Protein AF-A0A0Q6AL92-F1 (afdb_monomer_lite)

Sequence (121 aa):
MLIYALAAFSLLACGTESTTVNNLESLKTPQMENFSKAMRSLGNPENRPTEEEKRQSGHELSDRRKQILLPAAKDLIKSEGFTDTQIQDKTKGDVSAILVWAIEIHQRKNAETLKIAKQSN

Foldseek 3Di:
DDDDDPDDPPPPPDDDPPDLVVQLVVLDDPLLVLLVVLVVCCPPPVNDQDPVCCVPVPPHGDPVSLVSNQVSLVVQVVVVVDDPVNLCVVCVPDSVSSNVVSVVSSVVSSVVSVVVSVVVD

Secondary structure (DSSP, 8-state):
----------------TTSSSHHHHTTS-HHHHHHHHHHHHTTSGGGSPPHHHHHHSTTSPPHHHHHHHHHHHHHHHHHTT--HHHHHHHHTT-HHHHHHHHHHHHHHHHHHHHHHHHH--

pLDDT: mean 84.24, std 17.92, range [39.69, 98.62]

Radius of gyration: 23.37 Å; chains: 1; bounding box: 64×41×71 Å

Structure (mmCIF, N/CA/C/O backbone):
data_AF-A0A0Q6AL92-F1
#
_entry.id   AF-A0A0Q6AL92-F1
#
loop_
_atom_site.group_PDB
_atom_site.id
_atom_site.type_symbol
_atom_site.label_atom_id
_atom_site.label_alt_id
_atom_site.label_comp_id
_atom_site.label_asym_id
_atom_site.label_entity_id
_atom_site.label_seq_id
_atom_site.pdbx_PDB_ins_code
_atom_site.Cartn_x
_atom_site.Cartn_y
_atom_site.Cartn_z
_atom_site.occupancy
_atom_site.B_iso_or_equiv
_atom_site.auth_seq_id
_atom_site.auth_comp_id
_atom_site.auth_asym_id
_atom_site.auth_atom_id
_atom_site.pdbx_PDB_model_num
ATOM 1 N N . MET A 1 1 ? -49.275 18.278 -54.766 1.00 39.69 1 MET A N 1
ATOM 2 C CA . MET A 1 1 ? -47.970 18.905 -55.063 1.00 39.69 1 MET A CA 1
ATOM 3 C C . MET A 1 1 ? -47.308 19.285 -53.748 1.00 39.69 1 MET A C 1
ATOM 5 O O . MET A 1 1 ? -48.016 19.584 -52.799 1.00 39.69 1 MET A O 1
ATOM 9 N N . LEU A 1 2 ? -45.986 19.131 -53.707 1.00 42.47 2 LEU A N 1
ATOM 10 C CA . LEU A 1 2 ? -45.095 19.018 -52.547 1.00 42.47 2 LEU A CA 1
ATOM 11 C C . LEU A 1 2 ? -45.233 20.116 -51.473 1.00 42.47 2 LEU A C 1
ATOM 13 O O . LEU A 1 2 ? -45.209 21.303 -51.779 1.00 42.47 2 LEU A O 1
ATOM 17 N N . ILE A 1 3 ? -45.272 19.682 -50.211 1.00 48.06 3 ILE A N 1
ATOM 18 C CA . ILE A 1 3 ? -45.114 20.496 -49.000 1.00 48.06 3 ILE A CA 1
ATOM 19 C C . ILE A 1 3 ? -43.606 20.670 -48.765 1.00 48.06 3 ILE A C 1
ATOM 21 O O . ILE A 1 3 ? -42.901 19.673 -48.618 1.00 48.06 3 ILE A O 1
ATOM 25 N N . TYR A 1 4 ? -43.102 21.906 -48.728 1.00 51.78 4 TYR A N 1
ATOM 26 C CA . TYR A 1 4 ? -41.723 22.186 -48.317 1.00 51.78 4 TYR A CA 1
ATOM 27 C C . TYR A 1 4 ? -41.633 23.547 -47.622 1.00 51.78 4 TYR A C 1
ATOM 29 O O . TYR A 1 4 ? -41.660 24.590 -48.265 1.00 51.78 4 TYR A O 1
ATOM 37 N N . ALA A 1 5 ? -41.524 23.524 -46.297 1.00 55.97 5 ALA A N 1
ATOM 38 C CA . ALA A 1 5 ? -40.956 24.611 -45.505 1.00 55.97 5 ALA A CA 1
ATOM 39 C C . ALA A 1 5 ? -40.479 24.016 -44.176 1.00 55.97 5 ALA A C 1
ATOM 41 O O . ALA A 1 5 ? -41.127 24.115 -43.138 1.00 55.97 5 ALA A O 1
ATOM 42 N N . LEU A 1 6 ? -39.350 23.314 -44.251 1.00 60.50 6 LEU A N 1
ATOM 43 C CA . LEU A 1 6 ? -38.590 22.855 -43.099 1.00 60.50 6 LEU A CA 1
ATOM 44 C C . LEU A 1 6 ? -37.832 24.069 -42.538 1.00 60.50 6 LEU A C 1
ATOM 46 O O . LEU A 1 6 ? -36.763 24.417 -43.035 1.00 60.50 6 LEU A O 1
ATOM 50 N N . ALA A 1 7 ? -38.413 24.752 -41.551 1.00 57.62 7 ALA A N 1
ATOM 51 C CA . ALA A 1 7 ? -37.718 25.787 -40.793 1.00 57.62 7 ALA A CA 1
ATOM 52 C C . ALA A 1 7 ? -37.031 25.139 -39.586 1.00 57.62 7 ALA A C 1
ATOM 54 O O . ALA A 1 7 ? -37.665 24.505 -38.743 1.00 57.62 7 ALA A O 1
ATOM 55 N N . ALA A 1 8 ? -35.709 25.265 -39.573 1.00 55.50 8 ALA A N 1
ATOM 56 C CA . ALA A 1 8 ? -34.787 24.641 -38.647 1.00 55.50 8 ALA A CA 1
ATOM 57 C C . ALA A 1 8 ? -35.045 25.058 -37.190 1.00 55.50 8 ALA A C 1
ATOM 59 O O . ALA A 1 8 ? -34.857 26.215 -36.816 1.00 55.50 8 ALA A O 1
ATOM 60 N N . PHE A 1 9 ? -35.394 24.084 -36.348 1.00 54.47 9 PHE A N 1
ATOM 61 C CA . PHE A 1 9 ? -35.139 24.174 -34.915 1.00 54.47 9 PHE A CA 1
ATOM 62 C C . PHE A 1 9 ? -33.648 23.907 -34.703 1.00 54.47 9 PHE A C 1
ATOM 64 O O . PHE A 1 9 ? -33.199 22.762 -34.647 1.00 54.47 9 PHE A O 1
ATOM 71 N N . SER A 1 10 ? -32.866 24.981 -34.639 1.00 55.59 10 SER A N 1
ATOM 72 C CA . SER A 1 10 ? -31.468 24.929 -34.225 1.00 55.59 10 SER A CA 1
ATOM 73 C C . SER A 1 10 ? -31.400 24.551 -32.746 1.00 55.59 10 SER A C 1
ATOM 75 O O . SER A 1 10 ? -31.392 25.408 -31.865 1.00 55.59 10 SER A O 1
ATOM 77 N N . LEU A 1 11 ? -31.353 23.250 -32.468 1.00 56.81 11 LEU A N 1
ATOM 78 C CA . LEU A 1 11 ? -30.883 22.717 -31.196 1.00 56.81 11 LEU A CA 1
ATOM 79 C C . LEU A 1 11 ? -29.364 22.915 -31.130 1.00 56.81 11 LEU A C 1
ATOM 81 O O . LEU A 1 11 ? -28.590 22.028 -31.473 1.00 56.81 11 LEU A O 1
ATOM 85 N N . LEU A 1 12 ? -28.934 24.094 -30.688 1.00 55.69 12 LEU A N 1
ATOM 86 C CA . LEU A 1 12 ? -27.580 24.302 -30.176 1.00 55.69 12 LEU A CA 1
ATOM 87 C C . LEU A 1 12 ? -27.650 24.459 -28.657 1.00 55.69 12 LEU A C 1
ATOM 89 O O . LEU A 1 12 ? -27.362 25.510 -28.099 1.00 55.69 12 LEU A O 1
ATOM 93 N N . ALA A 1 13 ? -28.045 23.377 -27.993 1.00 52.53 13 ALA A N 1
ATOM 94 C CA . ALA A 1 13 ? -27.661 23.119 -26.614 1.00 52.53 13 ALA A CA 1
ATOM 95 C C . ALA A 1 13 ? -26.746 21.891 -26.626 1.00 52.53 13 ALA A C 1
ATOM 97 O O . ALA A 1 13 ? -27.144 20.785 -26.280 1.00 52.53 13 ALA A O 1
ATOM 98 N N . CYS A 1 14 ? -25.523 22.084 -27.108 1.00 57.44 14 CYS A N 1
ATOM 99 C CA . CYS A 1 14 ? -24.437 21.140 -26.907 1.00 57.44 14 CYS A CA 1
ATOM 100 C C . CYS A 1 14 ? -23.276 21.936 -26.319 1.00 57.44 14 CYS A C 1
ATOM 102 O O . CYS A 1 14 ? -22.824 22.898 -26.940 1.00 57.44 14 CYS A O 1
ATOM 104 N N . GLY A 1 15 ? -22.835 21.562 -25.117 1.00 54.34 15 GLY A N 1
ATOM 105 C CA . GLY A 1 15 ? -21.581 22.076 -24.573 1.00 54.34 15 GLY A CA 1
ATOM 106 C C . GLY A 1 15 ? -21.548 22.418 -23.089 1.00 54.34 15 GLY A C 1
ATOM 107 O O . GLY A 1 15 ? -20.962 23.433 -22.741 1.00 54.34 15 GLY A O 1
ATOM 108 N N . THR A 1 16 ? -22.085 21.576 -22.204 1.00 56.75 16 THR A N 1
ATOM 109 C CA . THR A 1 16 ? -21.543 21.500 -20.833 1.00 56.75 16 THR A CA 1
ATOM 110 C C . THR A 1 16 ? -21.375 20.047 -20.391 1.00 56.75 16 THR A C 1
ATOM 112 O O . THR A 1 16 ? -21.985 19.602 -19.424 1.00 56.75 16 THR A O 1
ATOM 115 N N . GLU A 1 17 ? -20.516 19.294 -21.079 1.00 54.06 17 GLU A N 1
ATOM 116 C CA . GLU A 1 17 ? -19.912 18.071 -20.529 1.00 54.06 17 GLU A CA 1
ATOM 117 C C . GLU A 1 17 ? -18.636 18.443 -19.752 1.00 54.06 17 GLU A C 1
ATOM 119 O O . GLU A 1 17 ? -17.521 18.195 -20.196 1.00 54.06 17 GLU A O 1
ATOM 124 N N . SER A 1 18 ? -18.751 19.137 -18.615 1.00 51.84 18 SER A N 1
ATOM 125 C CA . SER A 1 18 ? -17.579 19.398 -17.746 1.00 51.84 18 SER A CA 1
ATOM 126 C C . SER A 1 18 ? -17.890 19.512 -16.252 1.00 51.84 18 SER A C 1
ATOM 128 O O . SER A 1 18 ? -16.975 19.663 -15.446 1.00 51.84 18 SER A O 1
ATOM 130 N N . THR A 1 19 ? -19.149 19.383 -15.832 1.00 48.09 19 THR A N 1
ATOM 131 C CA . THR A 1 19 ? -19.517 19.602 -14.421 1.00 48.09 19 THR A CA 1
ATOM 132 C C . THR A 1 19 ? -19.590 18.315 -13.594 1.00 48.09 19 THR A C 1
ATOM 134 O O . THR A 1 19 ? -19.479 18.371 -12.374 1.00 48.09 19 THR A O 1
ATOM 137 N N . THR A 1 20 ? -19.706 17.137 -14.216 1.00 49.28 20 THR A N 1
ATOM 138 C CA . THR A 1 20 ? -19.892 15.870 -13.477 1.00 49.28 20 THR A CA 1
ATOM 139 C C . THR A 1 20 ? -18.575 15.229 -13.021 1.00 49.28 20 THR A C 1
ATOM 141 O O . THR A 1 20 ? -18.551 14.525 -12.015 1.00 49.28 20 THR A O 1
ATOM 144 N N . VAL A 1 21 ? -17.459 15.482 -13.718 1.00 49.97 21 VAL A N 1
ATOM 145 C CA . VAL A 1 21 ? -16.161 14.840 -13.415 1.00 49.97 21 VAL A CA 1
ATOM 146 C C . VAL A 1 21 ? -15.532 15.413 -12.137 1.00 49.97 21 VAL A C 1
ATOM 148 O O . VAL A 1 21 ? -15.030 14.661 -11.304 1.00 49.97 21 VAL A O 1
ATOM 151 N N . ASN A 1 22 ? -15.662 16.729 -11.927 1.00 49.88 22 ASN A N 1
ATOM 152 C CA . ASN A 1 22 ? -15.117 17.431 -10.757 1.00 49.88 22 ASN A CA 1
ATOM 153 C C . ASN A 1 22 ? -15.735 16.967 -9.426 1.00 49.88 22 ASN A C 1
ATOM 155 O O . ASN A 1 22 ? -15.072 17.000 -8.392 1.00 49.88 22 ASN A O 1
ATOM 159 N N . ASN A 1 23 ? -16.981 16.486 -9.446 1.00 55.03 23 ASN A N 1
ATOM 160 C CA . ASN A 1 23 ? -17.667 16.019 -8.240 1.00 55.03 23 ASN A CA 1
ATOM 161 C C . ASN A 1 23 ? -17.248 14.603 -7.810 1.00 55.03 23 ASN A C 1
ATOM 163 O O . ASN A 1 23 ? -17.463 14.219 -6.667 1.00 55.03 23 ASN A O 1
ATOM 167 N N . LEU A 1 24 ? -16.671 13.807 -8.716 1.00 55.88 24 LEU A N 1
ATOM 168 C CA . LEU A 1 24 ? -16.258 12.435 -8.411 1.00 55.88 24 LEU A CA 1
ATOM 169 C C . LEU A 1 24 ? -14.844 12.383 -7.819 1.00 55.88 24 LEU A C 1
ATOM 171 O O . LEU A 1 24 ? -14.551 11.534 -6.976 1.00 55.88 24 LEU A O 1
ATOM 175 N N . GLU A 1 25 ? -13.965 13.289 -8.254 1.00 59.34 25 GLU A N 1
ATOM 176 C CA . GLU A 1 25 ? -12.614 13.420 -7.703 1.00 59.34 25 GLU A CA 1
ATOM 177 C C . GLU A 1 25 ? -12.615 14.050 -6.307 1.00 59.34 25 GLU A C 1
ATOM 179 O O . GLU A 1 25 ? -11.843 13.610 -5.457 1.00 59.34 25 GLU A O 1
ATOM 184 N N . SER A 1 26 ? -13.532 14.983 -6.023 1.00 58.97 26 SER A N 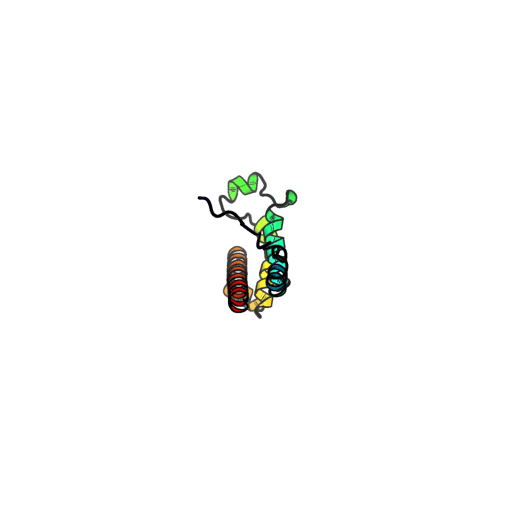1
ATOM 185 C CA . SER A 1 26 ? -13.661 15.617 -4.701 1.00 58.97 26 SER A CA 1
ATOM 186 C C . SER A 1 26 ? -14.069 14.652 -3.577 1.00 58.97 26 SER A C 1
ATOM 188 O O . SER A 1 26 ? -13.849 14.945 -2.404 1.00 58.97 26 SER A O 1
ATOM 190 N N . LEU A 1 27 ? -14.628 13.485 -3.920 1.00 66.00 27 LEU A N 1
ATOM 191 C CA . LEU A 1 27 ? -15.030 12.445 -2.967 1.00 66.00 27 LEU A CA 1
ATOM 192 C C . LEU A 1 27 ? -13.898 11.463 -2.618 1.00 66.00 27 LEU A C 1
ATOM 194 O O . LEU A 1 27 ? -14.061 10.644 -1.710 1.00 66.00 27 LEU A O 1
ATOM 198 N N . LYS A 1 28 ? -12.760 11.499 -3.324 1.00 78.75 28 LYS A N 1
ATOM 199 C CA . LYS A 1 28 ? -11.617 10.627 -3.018 1.00 78.75 28 LYS A CA 1
ATOM 200 C C . LYS A 1 28 ? -10.777 11.227 -1.901 1.00 78.75 28 LYS A C 1
ATOM 202 O O . LYS A 1 28 ? -10.442 12.406 -1.918 1.00 78.75 28 LYS A O 1
ATOM 207 N N . THR A 1 29 ? -10.375 10.392 -0.944 1.00 88.62 29 THR A N 1
ATOM 208 C CA . THR A 1 29 ? -9.447 10.839 0.099 1.00 88.62 29 THR A CA 1
ATOM 209 C C . THR A 1 29 ? -8.026 10.969 -0.465 1.00 88.62 29 THR A C 1
ATOM 211 O O . THR A 1 29 ? -7.653 10.199 -1.361 1.00 88.62 29 THR A O 1
ATOM 214 N N . PRO A 1 30 ? -7.184 11.862 0.086 1.00 92.62 30 PRO A N 1
ATOM 215 C CA . PRO A 1 30 ? -5.782 11.977 -0.319 1.00 92.62 30 PRO A CA 1
ATOM 216 C C . PRO A 1 30 ? -5.023 10.640 -0.271 1.00 92.62 30 PRO A C 1
ATOM 218 O O . PRO A 1 30 ? -4.193 10.353 -1.129 1.00 92.62 30 PRO A O 1
ATOM 221 N N . GLN A 1 31 ? -5.344 9.765 0.686 1.00 95.69 31 GLN A N 1
ATOM 222 C CA . GLN A 1 31 ? -4.723 8.444 0.818 1.00 95.69 31 GLN A CA 1
ATOM 223 C C . GLN A 1 31 ? -5.123 7.489 -0.317 1.00 95.69 31 GLN A C 1
ATOM 225 O O . GLN A 1 31 ? -4.287 6.716 -0.783 1.00 95.69 31 GLN A O 1
ATOM 230 N N . MET A 1 32 ? -6.362 7.565 -0.824 1.00 94.38 32 MET A N 1
ATOM 231 C CA . MET A 1 32 ? -6.762 6.804 -2.016 1.00 94.38 32 MET A CA 1
ATOM 232 C C . MET A 1 32 ? -6.010 7.272 -3.261 1.00 94.38 32 MET A C 1
ATOM 234 O O . MET A 1 32 ? -5.617 6.454 -4.099 1.00 94.38 32 MET A O 1
ATOM 238 N N . GLU A 1 33 ? -5.814 8.583 -3.399 1.00 94.38 33 GLU A N 1
ATOM 239 C CA . GLU A 1 33 ? -5.058 9.150 -4.512 1.00 94.38 33 GLU A CA 1
ATOM 240 C C . GLU A 1 33 ? -3.583 8.742 -4.437 1.00 94.38 33 GLU A C 1
ATOM 242 O O . GLU A 1 33 ? -3.029 8.265 -5.428 1.00 94.38 33 GLU A O 1
ATOM 247 N N . ASN A 1 34 ? -2.971 8.832 -3.255 1.00 97.00 34 ASN A N 1
ATOM 248 C CA . ASN A 1 34 ? -1.586 8.424 -3.023 1.00 97.00 34 ASN A CA 1
ATOM 249 C C . ASN A 1 34 ? -1.374 6.935 -3.311 1.00 97.00 34 ASN A C 1
ATOM 251 O O . ASN A 1 34 ? -0.429 6.578 -4.015 1.00 97.00 34 ASN A O 1
ATOM 255 N N . PHE A 1 35 ? -2.287 6.070 -2.861 1.00 97.81 35 PHE A N 1
ATOM 256 C CA . PHE A 1 35 ? -2.233 4.646 -3.192 1.00 97.81 35 PHE A CA 1
ATOM 257 C C . PHE A 1 35 ? -2.372 4.402 -4.704 1.00 97.81 35 PHE A C 1
ATOM 259 O O . PHE A 1 35 ? -1.612 3.630 -5.286 1.00 97.81 35 PHE A O 1
ATOM 266 N N . SER A 1 36 ? -3.262 5.135 -5.383 1.00 96.19 36 SER A N 1
ATOM 267 C CA . SER A 1 36 ? -3.408 5.058 -6.847 1.00 96.19 36 SER A CA 1
ATOM 268 C C . SER A 1 36 ? -2.142 5.513 -7.583 1.00 96.19 36 SER A C 1
ATOM 270 O O . SER A 1 36 ? -1.756 4.911 -8.585 1.00 96.19 36 SER A O 1
ATOM 272 N N . LYS A 1 37 ? -1.484 6.572 -7.097 1.00 96.94 37 LYS A N 1
ATOM 273 C CA . LYS A 1 37 ? -0.208 7.065 -7.634 1.00 96.94 37 LYS A CA 1
ATOM 274 C C . LYS A 1 37 ? 0.907 6.035 -7.447 1.00 96.94 37 LYS A C 1
ATOM 276 O O . LYS A 1 37 ? 1.629 5.778 -8.405 1.00 96.94 37 LYS A O 1
ATOM 281 N N . ALA A 1 38 ? 0.997 5.397 -6.280 1.00 97.69 38 ALA A N 1
ATOM 282 C CA . ALA A 1 38 ? 1.961 4.325 -6.025 1.00 97.69 38 ALA A CA 1
ATOM 283 C C . ALA A 1 38 ? 1.729 3.107 -6.940 1.00 97.69 38 ALA A C 1
ATOM 285 O O . ALA A 1 38 ? 2.668 2.575 -7.523 1.00 97.69 38 ALA A O 1
ATOM 286 N N . MET A 1 39 ? 0.473 2.706 -7.157 1.00 97.06 39 MET A N 1
ATOM 287 C CA . MET A 1 39 ? 0.145 1.631 -8.104 1.00 97.06 39 MET A CA 1
ATOM 288 C C . MET A 1 39 ? 0.572 1.974 -9.537 1.00 97.06 39 MET A C 1
ATOM 290 O O . MET A 1 39 ? 1.117 1.128 -10.244 1.00 97.06 39 MET A O 1
ATOM 294 N N . ARG A 1 40 ? 0.363 3.223 -9.971 1.00 97.06 40 ARG A N 1
ATOM 295 C CA . ARG A 1 40 ? 0.780 3.694 -11.303 1.00 97.06 40 ARG A CA 1
ATOM 296 C C . ARG A 1 40 ? 2.298 3.794 -11.439 1.00 97.06 40 ARG A C 1
ATOM 298 O O . ARG A 1 40 ? 2.818 3.477 -12.507 1.00 97.06 40 ARG A O 1
ATOM 305 N N . SER A 1 41 ? 3.010 4.182 -10.378 1.00 97.38 41 SER A N 1
ATOM 306 C CA . SER A 1 41 ? 4.468 4.336 -10.418 1.00 97.38 41 SER A CA 1
ATOM 307 C C . SER A 1 41 ? 5.193 3.019 -10.689 1.00 97.38 41 SER A C 1
ATOM 309 O O . SER A 1 41 ? 6.301 3.048 -11.216 1.00 97.38 41 SER A O 1
ATOM 311 N N . LEU A 1 42 ? 4.562 1.864 -10.441 1.00 95.75 42 LEU A N 1
ATOM 312 C CA . LEU A 1 42 ? 5.083 0.551 -10.834 1.00 95.75 42 LEU A CA 1
ATOM 313 C C . LEU A 1 4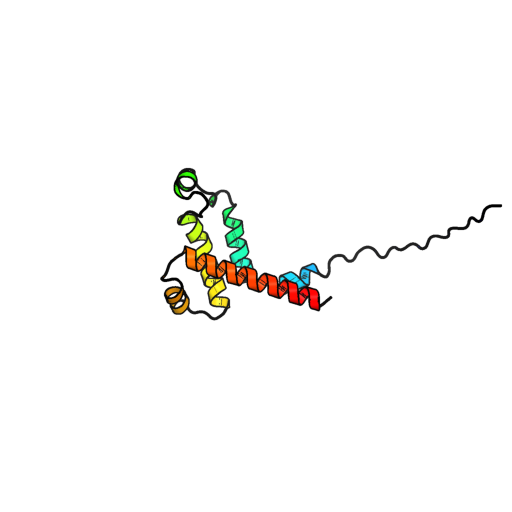2 ? 5.296 0.382 -12.348 1.00 95.75 42 LEU A C 1
ATOM 315 O O . LEU A 1 42 ? 5.990 -0.555 -12.754 1.00 95.75 42 LEU A O 1
ATOM 319 N N . GLY A 1 43 ? 4.678 1.233 -13.174 1.00 93.94 43 GLY A N 1
ATOM 320 C CA . GLY A 1 43 ? 4.886 1.284 -14.622 1.00 93.94 43 GLY A CA 1
ATOM 321 C C . GLY A 1 43 ? 6.075 2.151 -15.056 1.00 93.94 43 GLY A C 1
ATOM 322 O O . GLY A 1 43 ? 6.534 2.026 -16.202 1.00 93.94 43 GLY A O 1
ATOM 323 N N . ASN A 1 44 ? 6.590 3.000 -14.162 1.00 96.56 44 ASN A N 1
ATOM 324 C CA . ASN A 1 44 ? 7.723 3.871 -14.451 1.00 96.56 44 ASN A CA 1
ATOM 325 C C . ASN A 1 44 ? 8.991 3.046 -14.731 1.00 96.56 44 ASN A C 1
ATOM 327 O O . ASN A 1 44 ? 9.161 1.988 -14.116 1.00 96.56 44 ASN A O 1
ATOM 331 N N . PRO A 1 45 ? 9.895 3.504 -15.620 1.00 95.12 45 PRO A N 1
ATOM 332 C CA . PRO A 1 45 ? 11.097 2.761 -16.004 1.00 95.12 45 PRO A CA 1
ATOM 333 C C . PRO A 1 45 ? 11.919 2.205 -14.829 1.00 95.12 45 PRO A C 1
ATOM 335 O O . PRO A 1 45 ? 12.345 1.056 -14.885 1.00 95.12 45 PRO A O 1
ATOM 338 N N . GLU A 1 46 ? 12.076 2.972 -13.752 1.00 93.94 46 GLU A N 1
ATOM 339 C CA . GLU A 1 46 ? 12.839 2.620 -12.548 1.00 93.94 46 GLU A CA 1
ATOM 340 C C . GLU A 1 46 ? 12.169 1.552 -11.656 1.00 93.94 46 GLU A C 1
ATOM 342 O O . GLU A 1 46 ? 12.833 0.829 -10.905 1.00 93.94 46 GLU A O 1
ATOM 347 N N . ASN A 1 47 ? 10.848 1.398 -11.771 1.00 94.88 47 ASN A N 1
ATOM 348 C CA . ASN A 1 47 ? 10.042 0.475 -10.960 1.00 94.88 47 ASN A CA 1
ATOM 349 C C . ASN A 1 47 ? 9.549 -0.743 -11.751 1.00 94.88 47 ASN A C 1
ATOM 351 O O . ASN A 1 47 ? 8.869 -1.620 -11.200 1.00 94.88 47 ASN A O 1
ATOM 355 N N . ARG A 1 48 ? 9.890 -0.814 -13.043 1.00 92.88 48 ARG A N 1
ATOM 356 C CA . ARG A 1 48 ? 9.622 -1.991 -13.869 1.00 92.88 48 ARG A CA 1
ATOM 357 C C . ARG A 1 48 ? 10.343 -3.214 -13.296 1.00 92.88 48 ARG A C 1
ATOM 359 O O . ARG A 1 48 ? 11.401 -3.060 -12.680 1.00 92.88 48 ARG A O 1
ATOM 366 N N . PRO A 1 49 ? 9.788 -4.421 -13.499 1.00 92.88 49 PRO A N 1
ATOM 367 C CA . PRO A 1 49 ? 10.478 -5.641 -13.115 1.00 92.88 49 PRO A CA 1
ATOM 368 C C . PRO A 1 49 ? 11.831 -5.742 -13.829 1.00 92.88 49 PRO A C 1
ATOM 370 O O . PRO A 1 49 ? 11.899 -5.554 -15.049 1.00 92.88 49 PRO A O 1
ATOM 373 N N . THR A 1 50 ? 12.883 -6.066 -13.083 1.00 92.75 50 THR A N 1
ATOM 374 C CA . THR A 1 50 ? 14.177 -6.462 -13.651 1.00 92.75 50 THR A CA 1
ATOM 375 C C . THR A 1 50 ? 14.069 -7.829 -14.329 1.00 92.75 50 THR A C 1
ATOM 377 O O . THR A 1 50 ? 13.119 -8.575 -14.096 1.00 92.75 50 THR A O 1
ATOM 380 N N . GLU A 1 51 ? 15.045 -8.194 -15.163 1.00 91.31 51 GLU A N 1
ATOM 381 C CA . GLU A 1 51 ? 15.051 -9.513 -15.816 1.00 91.31 51 GLU A CA 1
ATOM 382 C C . GLU A 1 51 ? 15.061 -10.671 -14.811 1.00 91.31 51 GLU A C 1
ATOM 384 O O . GLU A 1 51 ? 14.424 -11.693 -15.049 1.00 91.31 51 GLU A O 1
ATOM 389 N N . GLU A 1 52 ? 15.718 -10.496 -13.665 1.00 90.38 52 GLU A N 1
ATOM 390 C CA . GLU A 1 52 ? 15.708 -11.500 -12.602 1.00 90.38 52 GLU A CA 1
ATOM 391 C C . GLU A 1 52 ? 14.336 -11.590 -11.926 1.00 90.38 52 GLU A C 1
ATOM 393 O O . GLU A 1 52 ? 13.783 -12.678 -11.775 1.00 90.38 52 GLU A O 1
ATOM 398 N N . GLU A 1 53 ? 13.720 -10.444 -11.620 1.00 91.31 53 GLU A N 1
ATOM 399 C CA . GLU A 1 53 ? 12.367 -10.398 -11.059 1.00 91.31 53 GLU A CA 1
ATOM 400 C C . GLU A 1 53 ? 11.344 -11.045 -12.008 1.00 91.31 53 GLU A C 1
ATOM 402 O O . GLU A 1 53 ? 10.452 -11.752 -11.544 1.00 91.31 53 GLU A O 1
ATOM 407 N N . LYS A 1 54 ? 11.483 -10.869 -13.329 1.00 88.75 54 LYS A N 1
ATOM 408 C CA . LYS A 1 54 ? 10.605 -11.518 -14.323 1.00 88.75 54 LYS A CA 1
ATOM 409 C C . LYS A 1 54 ? 10.726 -13.040 -14.311 1.00 88.75 54 LYS A C 1
ATOM 411 O O . LYS A 1 54 ? 9.725 -13.723 -14.501 1.00 88.75 54 LYS A O 1
ATOM 416 N N . ARG A 1 55 ? 11.936 -13.570 -14.109 1.00 88.00 55 ARG A N 1
ATOM 417 C CA . ARG A 1 55 ? 12.188 -15.019 -14.074 1.00 88.00 55 ARG A CA 1
ATOM 418 C C . ARG A 1 55 ? 11.676 -15.661 -12.789 1.00 88.00 55 ARG A C 1
ATOM 420 O O . ARG A 1 55 ? 11.167 -16.774 -12.841 1.00 88.00 55 ARG A O 1
ATOM 427 N N . GLN A 1 56 ? 11.811 -14.964 -11.663 1.00 85.38 56 GLN A N 1
ATOM 428 C CA . GLN A 1 56 ? 11.508 -15.509 -10.338 1.00 85.38 56 GLN A CA 1
ATOM 429 C C . GLN A 1 56 ? 10.052 -15.297 -9.900 1.00 85.38 56 GLN A C 1
ATOM 431 O O . GLN A 1 56 ? 9.466 -16.179 -9.283 1.00 85.38 56 GLN A O 1
ATOM 436 N N . SER A 1 57 ? 9.463 -14.135 -10.203 1.00 75.19 57 SER A N 1
ATOM 437 C CA . SER A 1 57 ? 8.192 -13.702 -9.584 1.00 75.19 57 SER A CA 1
ATOM 438 C C . SER A 1 57 ? 6.946 -14.166 -10.348 1.00 75.19 57 SER A C 1
ATOM 440 O O . SER A 1 57 ? 5.826 -14.025 -9.859 1.00 75.19 57 SER A O 1
ATOM 442 N N . GLY A 1 58 ? 7.106 -14.709 -11.561 1.00 78.81 58 GLY A N 1
ATOM 443 C CA . GLY A 1 58 ? 5.987 -15.122 -12.408 1.00 78.81 58 GLY A CA 1
ATOM 444 C C . GLY A 1 58 ? 4.969 -13.993 -12.624 1.00 78.81 58 GLY A C 1
ATOM 445 O O . GLY A 1 58 ? 5.306 -12.944 -13.170 1.00 78.81 58 GLY A O 1
ATOM 446 N N . HIS A 1 59 ? 3.720 -14.221 -12.201 1.00 78.38 59 HIS A N 1
ATOM 447 C CA . HIS A 1 59 ? 2.619 -13.249 -12.298 1.00 78.38 59 HIS A CA 1
ATOM 448 C C . HIS A 1 59 ? 2.498 -12.337 -11.064 1.00 78.38 59 HIS A C 1
ATOM 450 O O . HIS A 1 59 ? 1.695 -11.403 -11.068 1.00 78.38 59 HIS A O 1
ATOM 456 N N . GLU A 1 60 ? 3.263 -12.602 -10.006 1.00 87.56 60 GLU A N 1
ATOM 457 C CA . GLU A 1 60 ? 3.233 -11.829 -8.769 1.00 87.56 60 GLU A CA 1
ATOM 458 C C . GLU A 1 60 ? 4.215 -10.648 -8.827 1.00 87.56 60 GLU A C 1
ATOM 460 O O . GLU A 1 60 ? 5.193 -10.635 -9.580 1.00 87.56 60 GLU A O 1
ATOM 465 N N . LEU A 1 61 ? 3.958 -9.615 -8.023 1.00 92.81 61 LEU A N 1
ATOM 466 C CA . LEU A 1 61 ? 4.937 -8.555 -7.805 1.00 92.81 61 LEU A CA 1
ATOM 467 C C . LEU A 1 61 ? 6.157 -9.122 -7.069 1.00 92.81 61 LEU A C 1
ATOM 469 O O . LEU A 1 61 ? 6.007 -9.858 -6.100 1.00 92.81 61 LEU A O 1
ATOM 473 N N . SER A 1 62 ? 7.360 -8.718 -7.477 1.00 94.69 62 SER A N 1
ATOM 474 C CA . SER A 1 62 ? 8.569 -8.984 -6.696 1.00 94.69 62 SER A CA 1
ATOM 475 C C . SER A 1 62 ? 8.515 -8.277 -5.340 1.00 94.69 62 SER A C 1
ATOM 477 O O . SER A 1 62 ? 7.843 -7.249 -5.193 1.00 94.69 62 SER A O 1
ATOM 479 N N . ASP A 1 63 ? 9.288 -8.760 -4.367 1.00 94.75 63 ASP A N 1
ATOM 480 C CA . ASP A 1 63 ? 9.347 -8.156 -3.032 1.00 94.75 63 ASP A CA 1
ATOM 481 C C . ASP A 1 63 ? 9.713 -6.671 -3.083 1.00 94.75 63 ASP A C 1
ATOM 483 O O . ASP A 1 63 ? 9.045 -5.850 -2.456 1.00 94.75 63 ASP A O 1
ATOM 487 N N . ARG A 1 64 ? 10.690 -6.283 -3.915 1.00 95.69 64 ARG A N 1
ATOM 488 C CA . ARG A 1 64 ? 11.047 -4.870 -4.125 1.00 95.69 64 ARG A CA 1
ATOM 489 C C . ARG A 1 64 ? 9.840 -4.043 -4.566 1.00 95.69 64 ARG A C 1
ATOM 491 O O . ARG A 1 64 ? 9.610 -2.954 -4.047 1.00 95.69 64 ARG A O 1
ATOM 498 N N . ARG A 1 65 ? 9.054 -4.548 -5.519 1.00 96.38 65 ARG A N 1
ATOM 499 C CA . ARG A 1 65 ? 7.884 -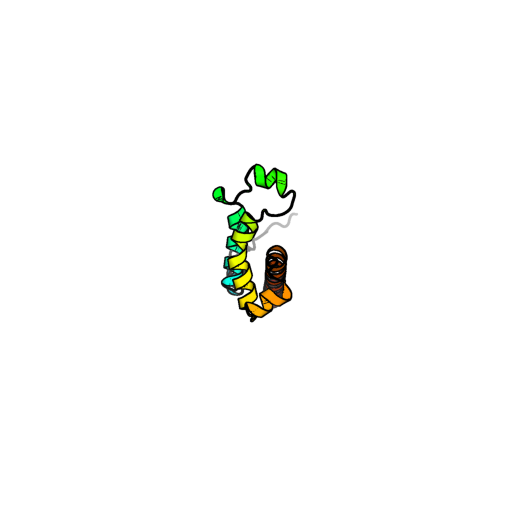3.832 -6.045 1.00 96.38 65 ARG A CA 1
ATOM 500 C C . ARG A 1 65 ? 6.750 -3.776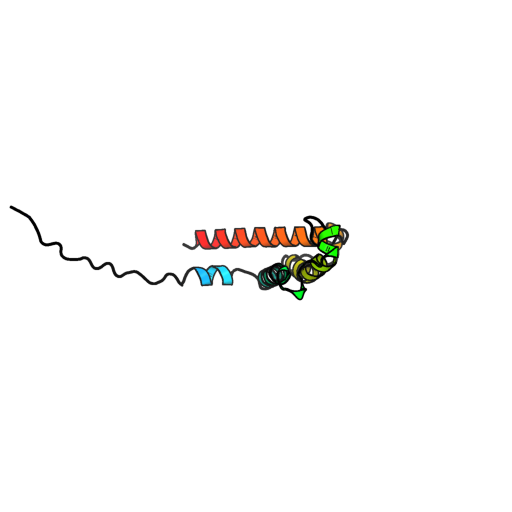 -5.027 1.00 96.38 65 ARG A C 1
ATOM 502 O O . ARG A 1 65 ? 6.073 -2.756 -4.945 1.00 96.38 65 ARG A O 1
ATOM 509 N N . LYS A 1 66 ? 6.589 -4.806 -4.192 1.00 97.44 66 LYS A N 1
ATOM 510 C CA . LYS A 1 66 ? 5.674 -4.761 -3.044 1.00 97.44 66 LYS A CA 1
ATOM 511 C C . LYS A 1 66 ? 6.081 -3.679 -2.036 1.00 97.44 66 LYS A C 1
ATOM 513 O O . LYS A 1 66 ? 5.217 -2.956 -1.546 1.00 97.44 66 LYS A O 1
ATOM 518 N N . GLN A 1 67 ? 7.380 -3.505 -1.784 1.00 97.50 67 GLN A N 1
A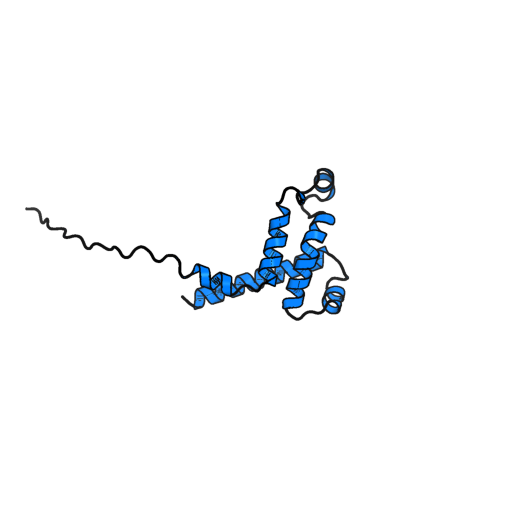TOM 519 C CA . GLN A 1 67 ? 7.882 -2.456 -0.886 1.00 97.50 67 GLN A CA 1
ATOM 520 C C . GLN A 1 67 ? 7.605 -1.035 -1.398 1.00 97.50 67 GLN A C 1
ATOM 522 O O . GLN A 1 67 ? 7.368 -0.145 -0.589 1.00 97.50 67 GLN A O 1
ATOM 527 N N . ILE A 1 68 ? 7.555 -0.816 -2.718 1.00 97.75 68 ILE A N 1
ATOM 528 C CA . ILE A 1 68 ? 7.154 0.483 -3.297 1.00 97.75 68 ILE A CA 1
ATOM 529 C C . ILE A 1 68 ? 5.711 0.836 -2.904 1.00 97.75 68 ILE A C 1
ATOM 531 O O . ILE A 1 68 ? 5.397 1.995 -2.638 1.00 97.75 68 ILE A O 1
ATOM 535 N N . LEU A 1 69 ? 4.828 -0.163 -2.855 1.00 98.19 69 LEU A N 1
ATOM 536 C CA . LEU A 1 69 ? 3.414 0.029 -2.537 1.00 98.19 69 LEU A CA 1
ATOM 537 C C . LEU A 1 69 ? 3.133 0.102 -1.031 1.00 98.19 69 LEU A C 1
ATOM 539 O O . LEU A 1 69 ? 2.155 0.727 -0.617 1.00 98.19 69 LEU A O 1
ATOM 543 N N . LEU A 1 70 ? 3.964 -0.552 -0.216 1.00 98.50 70 LEU A N 1
ATOM 544 C CA . LEU A 1 70 ? 3.690 -0.806 1.197 1.00 98.50 70 LEU A CA 1
ATOM 545 C C . LEU A 1 70 ? 3.391 0.457 2.032 1.00 98.50 70 LEU A C 1
ATOM 547 O O . LEU A 1 70 ? 2.424 0.414 2.797 1.00 98.50 70 LEU A O 1
ATOM 551 N N . PRO A 1 71 ? 4.132 1.579 1.912 1.00 98.44 71 PRO A N 1
ATOM 552 C CA . PRO A 1 71 ? 3.837 2.783 2.690 1.00 98.44 71 PRO A CA 1
ATOM 553 C C . PRO A 1 71 ? 2.441 3.339 2.387 1.00 98.44 71 PRO A C 1
ATOM 555 O O . PRO A 1 71 ? 1.628 3.507 3.292 1.00 98.44 71 PRO A O 1
ATOM 558 N N . ALA A 1 72 ? 2.120 3.519 1.101 1.00 98.31 72 ALA A N 1
ATOM 559 C CA . ALA A 1 72 ? 0.828 4.052 0.678 1.00 98.31 72 ALA A CA 1
ATOM 560 C C . ALA A 1 72 ? -0.337 3.105 1.020 1.00 98.31 72 ALA A C 1
ATOM 562 O O . ALA A 1 72 ? -1.435 3.561 1.334 1.00 98.31 72 ALA A O 1
ATOM 563 N N . ALA A 1 73 ? -0.098 1.789 0.994 1.00 98.56 73 ALA A N 1
ATOM 564 C CA . ALA A 1 73 ? -1.070 0.789 1.426 1.00 98.56 73 ALA A CA 1
ATOM 565 C C . ALA A 1 73 ? -1.391 0.914 2.924 1.00 98.56 73 ALA A C 1
ATOM 567 O O . ALA A 1 73 ? -2.562 0.962 3.303 1.00 98.56 73 ALA A O 1
ATOM 568 N N . LYS A 1 74 ? -0.361 1.015 3.778 1.00 98.56 74 LYS A N 1
ATOM 569 C CA . LYS A 1 74 ? -0.540 1.206 5.225 1.00 98.56 74 LYS A CA 1
ATOM 570 C C . LYS A 1 74 ? -1.259 2.516 5.532 1.00 98.56 74 LYS A C 1
ATOM 572 O O . LYS A 1 74 ? -2.177 2.506 6.346 1.00 98.56 74 LYS A O 1
ATOM 577 N N . ASP A 1 75 ? -0.903 3.609 4.863 1.00 98.38 75 ASP A N 1
ATOM 578 C CA . ASP A 1 75 ? -1.560 4.907 5.059 1.00 98.38 75 ASP A CA 1
ATOM 579 C C . ASP A 1 75 ? -3.043 4.872 4.672 1.00 98.38 75 ASP A C 1
ATOM 581 O O . ASP A 1 75 ? -3.886 5.416 5.389 1.00 98.38 75 ASP A O 1
ATOM 585 N N . LEU A 1 76 ? -3.387 4.188 3.575 1.00 98.12 76 LEU A N 1
ATOM 586 C CA . LEU A 1 76 ? -4.780 3.986 3.183 1.00 98.12 76 LEU A CA 1
ATOM 587 C C . LEU A 1 76 ? -5.549 3.185 4.237 1.00 98.12 76 LEU A C 1
ATOM 589 O O . LEU A 1 76 ? -6.637 3.599 4.631 1.00 98.12 76 LEU A O 1
ATOM 593 N N . ILE A 1 77 ? -4.984 2.083 4.733 1.00 98.19 77 ILE A N 1
ATOM 594 C CA . ILE A 1 77 ? -5.626 1.282 5.783 1.00 98.19 77 ILE A CA 1
ATOM 595 C C . ILE A 1 77 ? -5.814 2.114 7.060 1.00 98.19 77 ILE A C 1
ATOM 597 O O . ILE A 1 77 ? -6.902 2.127 7.632 1.00 98.19 77 ILE A O 1
ATOM 601 N N . LYS A 1 78 ? -4.801 2.879 7.479 1.00 98.00 78 LYS A N 1
ATOM 602 C CA . LYS A 1 78 ? -4.896 3.765 8.651 1.00 98.00 78 LYS A CA 1
ATOM 603 C C . LYS A 1 78 ? -5.950 4.854 8.493 1.00 98.00 78 LYS A C 1
ATOM 605 O O . LYS A 1 78 ? -6.583 5.229 9.475 1.00 98.00 78 LYS A O 1
ATOM 610 N N . SER A 1 79 ? -6.184 5.334 7.270 1.00 96.06 79 SER A N 1
ATOM 611 C CA . SER A 1 79 ? -7.235 6.324 7.002 1.00 96.06 79 SER A CA 1
ATOM 612 C C . SER A 1 79 ? -8.654 5.806 7.271 1.00 96.06 79 SER A C 1
ATOM 614 O O . SER A 1 79 ? -9.560 6.610 7.463 1.00 96.06 79 SER A O 1
ATOM 616 N N . GLU A 1 80 ? -8.838 4.484 7.360 1.00 95.00 80 GLU A N 1
ATOM 617 C CA . GLU A 1 80 ? -10.094 3.847 7.779 1.00 95.00 80 GLU A CA 1
ATOM 618 C C . GLU A 1 80 ? -10.188 3.653 9.307 1.00 95.00 80 GLU A C 1
ATOM 620 O O . GLU A 1 80 ? -11.130 3.033 9.794 1.00 95.00 80 GLU A O 1
ATOM 625 N N . GLY A 1 81 ? -9.219 4.165 10.075 1.00 96.31 81 GLY A N 1
ATOM 626 C CA . GLY A 1 81 ? -9.208 4.118 11.540 1.00 96.31 81 GLY A CA 1
ATOM 627 C C . GLY A 1 81 ? -8.461 2.930 12.154 1.00 96.31 81 GLY A C 1
ATOM 628 O O . GLY A 1 81 ? -8.517 2.748 13.368 1.00 96.31 81 GLY A O 1
ATOM 629 N N . PHE A 1 82 ? -7.752 2.127 11.355 1.00 97.94 82 PHE A N 1
ATOM 630 C CA . PHE A 1 82 ? -6.943 1.016 11.866 1.00 97.94 82 PHE A CA 1
ATOM 631 C C . PHE A 1 82 ? -5.566 1.480 12.360 1.00 97.94 82 PHE A C 1
ATOM 633 O O . PHE A 1 82 ? -4.917 2.321 11.739 1.00 97.94 82 PHE A O 1
ATOM 640 N N . THR A 1 83 ? -5.078 0.893 13.451 1.00 98.06 83 THR A N 1
ATOM 641 C CA . THR A 1 83 ? -3.732 1.147 13.989 1.00 98.06 83 THR A CA 1
ATOM 642 C C . THR A 1 83 ? -2.681 0.226 13.370 1.00 98.06 83 THR A C 1
ATOM 644 O O . THR A 1 83 ? -3.004 -0.830 12.826 1.00 98.06 83 THR A O 1
ATOM 647 N N . ASP A 1 84 ? -1.396 0.572 13.505 1.00 97.75 84 ASP A N 1
ATOM 648 C CA . ASP A 1 84 ? -0.292 -0.311 13.098 1.00 97.75 84 ASP A CA 1
ATOM 649 C C . ASP A 1 84 ? -0.369 -1.696 13.754 1.00 97.75 84 ASP A C 1
ATOM 651 O O . ASP A 1 84 ? -0.149 -2.700 13.080 1.00 97.75 84 ASP A O 1
ATOM 655 N N . THR A 1 85 ? -0.739 -1.765 15.037 1.00 98.25 85 THR A N 1
ATOM 656 C CA . THR A 1 85 ? -0.907 -3.036 15.756 1.00 98.25 85 THR A CA 1
ATOM 657 C C . THR A 1 85 ? -2.017 -3.878 15.139 1.00 98.25 85 THR A C 1
ATOM 659 O O . THR A 1 85 ? -1.811 -5.053 14.867 1.00 98.25 85 THR A O 1
ATOM 662 N N . GLN A 1 86 ? -3.168 -3.280 14.818 1.00 98.31 86 GLN A N 1
ATOM 663 C CA . GLN A 1 86 ? -4.263 -4.000 14.158 1.00 98.31 86 GLN A CA 1
ATOM 664 C C . GLN A 1 86 ? -3.874 -4.473 12.754 1.00 98.31 86 GLN A C 1
ATOM 666 O O . GLN A 1 86 ? -4.263 -5.566 12.337 1.00 98.31 86 GLN A O 1
ATOM 671 N N . ILE A 1 87 ? -3.083 -3.673 12.031 1.00 98.31 87 ILE A N 1
ATOM 672 C CA . ILE A 1 87 ? -2.535 -4.066 10.732 1.00 98.31 87 ILE A CA 1
ATOM 673 C C . ILE A 1 87 ? -1.618 -5.275 10.892 1.00 98.31 87 ILE A C 1
ATOM 675 O O . ILE A 1 87 ? -1.799 -6.272 10.188 1.00 98.31 87 ILE A O 1
ATOM 679 N N . GLN A 1 88 ? -0.683 -5.216 11.838 1.00 97.94 88 GLN A N 1
ATOM 680 C CA . GLN A 1 88 ? 0.240 -6.303 12.146 1.00 97.94 88 GLN A CA 1
ATOM 681 C C . GLN A 1 88 ? -0.503 -7.574 12.573 1.00 97.94 88 GLN A C 1
ATOM 683 O O . GLN A 1 88 ? -0.221 -8.651 12.056 1.00 97.94 88 GLN A O 1
ATOM 688 N N . ASP A 1 89 ? -1.486 -7.465 13.461 1.00 98.25 89 ASP A N 1
ATOM 689 C CA . ASP A 1 89 ? -2.215 -8.612 14.001 1.00 98.25 89 ASP A CA 1
ATOM 690 C C . ASP A 1 89 ? -3.065 -9.315 12.946 1.00 98.25 89 ASP A C 1
ATOM 692 O O . ASP A 1 89 ? -3.125 -10.550 12.931 1.00 98.25 89 ASP A O 1
ATOM 696 N N . LYS A 1 90 ? -3.702 -8.546 12.053 1.00 98.00 90 LYS A N 1
ATOM 697 C CA . LYS A 1 90 ? -4.550 -9.083 10.983 1.00 98.00 90 LYS A CA 1
ATOM 698 C C . LYS A 1 90 ? -3.735 -9.717 9.861 1.00 98.00 90 LYS A C 1
ATOM 700 O O . LYS A 1 90 ? -4.118 -10.763 9.349 1.00 98.00 90 LYS A O 1
ATOM 705 N N . THR A 1 91 ? -2.630 -9.087 9.475 1.00 98.06 91 THR A N 1
ATOM 706 C CA . THR A 1 91 ? -1.822 -9.509 8.314 1.00 98.06 91 THR A CA 1
ATOM 707 C C . THR A 1 91 ? -0.646 -10.397 8.703 1.00 98.06 91 THR A C 1
ATOM 709 O O . THR A 1 91 ? 0.028 -10.938 7.837 1.00 98.06 91 THR A O 1
ATOM 712 N N . LYS A 1 92 ? -0.363 -10.527 10.005 1.00 98.00 92 LYS A N 1
ATOM 713 C CA . LYS A 1 92 ? 0.848 -11.160 10.552 1.00 98.00 92 LYS A CA 1
ATOM 714 C C . LYS A 1 92 ? 2.149 -10.544 10.024 1.00 98.00 92 LYS A C 1
ATOM 716 O O . LYS A 1 92 ? 3.195 -11.181 10.061 1.00 98.00 92 LYS A O 1
ATOM 721 N N . GLY A 1 93 ? 2.087 -9.294 9.561 1.00 95.69 93 GLY A N 1
ATOM 722 C CA . GLY A 1 93 ? 3.204 -8.600 8.923 1.00 95.69 93 GLY A CA 1
ATOM 723 C C . GLY A 1 93 ? 3.465 -9.030 7.477 1.00 95.69 93 GLY A C 1
ATOM 724 O O . GLY A 1 93 ? 4.427 -8.544 6.884 1.00 95.69 93 GLY A O 1
ATOM 725 N N . ASP A 1 94 ? 2.630 -9.900 6.898 1.00 97.69 94 ASP A N 1
ATOM 726 C CA . ASP A 1 94 ? 2.759 -10.300 5.501 1.00 97.69 94 ASP A CA 1
ATOM 727 C C . ASP A 1 94 ? 2.437 -9.123 4.575 1.00 97.69 94 ASP A C 1
ATOM 729 O O . ASP A 1 94 ? 1.341 -8.555 4.580 1.00 97.69 94 ASP A O 1
ATOM 733 N N . VAL A 1 95 ? 3.424 -8.747 3.765 1.00 97.81 95 VAL A N 1
ATOM 734 C CA . VAL A 1 95 ? 3.327 -7.589 2.875 1.00 97.81 95 VAL A CA 1
ATOM 735 C C . VAL A 1 95 ? 2.243 -7.816 1.827 1.00 97.81 95 VAL A C 1
ATOM 737 O O . VAL A 1 95 ? 1.476 -6.897 1.548 1.00 97.81 95 VAL A O 1
ATOM 740 N N . SER A 1 96 ? 2.132 -9.026 1.278 1.00 97.00 96 SER A N 1
ATOM 741 C CA . SER A 1 96 ? 1.120 -9.344 0.267 1.00 97.00 96 SER A CA 1
ATOM 742 C C . SER A 1 96 ? -0.294 -9.175 0.834 1.00 97.00 96 SER A C 1
ATOM 744 O O . SER A 1 96 ? -1.125 -8.521 0.208 1.00 97.00 96 SER A O 1
ATOM 746 N N . ALA A 1 97 ? -0.550 -9.657 2.051 1.00 98.25 97 ALA A N 1
ATOM 747 C CA . ALA A 1 97 ? -1.818 -9.496 2.755 1.00 98.25 97 ALA A CA 1
ATOM 748 C C . ALA A 1 97 ? -2.144 -8.024 3.050 1.00 98.25 97 ALA A C 1
ATOM 750 O O . ALA A 1 97 ? -3.294 -7.608 2.897 1.00 98.25 97 ALA A O 1
ATOM 751 N N . ILE A 1 98 ? -1.147 -7.210 3.423 1.00 98.62 98 ILE A N 1
ATOM 752 C CA . ILE A 1 98 ? -1.329 -5.757 3.589 1.00 98.62 98 ILE A CA 1
ATOM 753 C C . ILE A 1 98 ? -1.756 -5.116 2.260 1.00 98.62 98 ILE A C 1
ATOM 755 O O . ILE A 1 98 ? -2.694 -4.319 2.234 1.00 98.62 98 ILE A O 1
ATOM 759 N N . LEU A 1 99 ? -1.097 -5.470 1.152 1.00 98.44 99 LEU A N 1
ATOM 760 C CA . LEU A 1 99 ? -1.417 -4.924 -0.169 1.00 98.44 99 LEU A CA 1
ATOM 761 C C . LEU A 1 99 ? -2.807 -5.347 -0.648 1.00 98.44 99 LEU A C 1
ATOM 763 O O . LEU A 1 99 ? -3.558 -4.500 -1.128 1.00 98.44 99 LEU A O 1
ATOM 767 N N . VAL A 1 100 ? -3.173 -6.619 -0.477 1.00 98.31 100 VAL A N 1
ATOM 768 C CA . VAL A 1 100 ? -4.515 -7.126 -0.802 1.00 98.31 100 VAL A CA 1
ATOM 769 C C . VAL A 1 100 ? -5.577 -6.353 -0.023 1.00 98.31 100 VAL A C 1
ATOM 771 O O . VAL A 1 100 ? -6.526 -5.849 -0.618 1.00 98.31 100 VAL A O 1
ATOM 774 N N . TRP A 1 101 ? -5.385 -6.159 1.282 1.00 98.50 101 TRP A N 1
ATOM 775 C CA . TRP A 1 101 ? -6.352 -5.430 2.098 1.00 98.50 101 TRP A CA 1
ATOM 776 C C . TRP A 1 101 ? -6.484 -3.952 1.688 1.00 98.50 101 TRP A C 1
ATOM 778 O O . TRP A 1 101 ? -7.594 -3.418 1.611 1.00 98.50 101 TRP A O 1
ATOM 788 N N . ALA A 1 102 ? -5.377 -3.284 1.356 1.00 98.19 102 ALA A N 1
ATOM 789 C CA . ALA A 1 102 ? -5.423 -1.922 0.824 1.00 98.19 102 ALA A CA 1
ATOM 790 C C . ALA A 1 102 ? -6.170 -1.847 -0.523 1.00 98.19 102 ALA A C 1
ATOM 792 O O . ALA A 1 102 ? -6.941 -0.909 -0.746 1.00 98.19 102 ALA A O 1
ATOM 793 N N . ILE A 1 103 ? -6.001 -2.846 -1.399 1.00 97.94 103 ILE A N 1
ATOM 794 C CA . ILE A 1 103 ? -6.742 -2.957 -2.665 1.00 97.94 103 ILE A CA 1
ATOM 795 C C . ILE A 1 103 ? -8.245 -3.118 -2.403 1.00 97.94 103 ILE A C 1
ATOM 797 O O . ILE A 1 103 ? -9.040 -2.424 -3.035 1.00 97.94 103 ILE A O 1
ATOM 801 N N . GLU A 1 104 ? -8.647 -3.966 -1.456 1.00 97.75 104 GLU A N 1
ATOM 802 C CA . GLU A 1 104 ? -10.058 -4.152 -1.085 1.00 97.75 104 GLU A CA 1
ATOM 803 C C . GLU A 1 104 ? -10.700 -2.846 -0.595 1.00 97.75 104 GLU A C 1
ATOM 805 O O . GLU A 1 104 ? -11.794 -2.482 -1.035 1.00 97.75 104 GLU A O 1
ATOM 810 N N . ILE A 1 105 ? -10.008 -2.099 0.275 1.00 96.12 105 ILE A N 1
ATOM 811 C CA . ILE A 1 105 ? -10.466 -0.782 0.744 1.00 96.12 105 ILE A CA 1
ATOM 812 C C . ILE A 1 105 ? -10.602 0.183 -0.436 1.00 96.12 105 ILE A C 1
ATOM 814 O O . ILE A 1 105 ? -11.632 0.841 -0.581 1.00 96.12 105 ILE A O 1
ATOM 818 N N . HIS A 1 106 ? -9.587 0.256 -1.301 1.00 95.44 106 HIS A N 1
ATOM 819 C CA . HIS A 1 106 ? -9.594 1.143 -2.464 1.00 95.44 106 HIS A CA 1
ATOM 820 C C . HIS A 1 106 ? -10.761 0.845 -3.413 1.00 95.44 106 HIS A C 1
ATOM 822 O O . HIS A 1 106 ? -11.477 1.763 -3.820 1.00 95.44 106 HIS A O 1
ATOM 828 N N . GLN A 1 107 ? -10.998 -0.431 -3.724 1.00 94.44 107 GLN A N 1
ATOM 829 C CA . GLN A 1 107 ? -12.102 -0.869 -4.579 1.00 94.44 107 GLN A CA 1
ATOM 830 C C . GLN A 1 107 ? -13.464 -0.555 -3.956 1.00 94.44 107 GLN A C 1
ATOM 832 O O . GLN A 1 107 ? -14.328 0.006 -4.636 1.00 94.44 107 GLN A O 1
ATOM 837 N N . ARG A 1 108 ? -13.644 -0.854 -2.663 1.00 94.19 108 ARG A N 1
ATOM 838 C CA . ARG A 1 108 ? -14.883 -0.561 -1.933 1.00 94.19 108 ARG A CA 1
ATOM 839 C C . ARG A 1 108 ? -15.205 0.933 -1.959 1.00 94.19 108 ARG A C 1
ATOM 841 O O . ARG A 1 108 ? -16.311 1.300 -2.352 1.00 94.19 108 ARG A O 1
ATOM 848 N N . LYS A 1 109 ? -14.236 1.793 -1.634 1.00 90.50 109 LYS A N 1
ATOM 849 C CA . LYS A 1 109 ? -14.441 3.250 -1.627 1.00 90.50 109 LYS A CA 1
ATOM 850 C C . LYS A 1 109 ? -14.747 3.796 -3.017 1.00 90.50 109 LYS A C 1
ATOM 852 O O . LYS A 1 109 ? -15.656 4.602 -3.164 1.00 90.50 109 LYS A O 1
ATOM 857 N N . ASN A 1 110 ? -14.068 3.315 -4.061 1.00 90.00 110 ASN A N 1
ATOM 858 C CA . ASN A 1 110 ? -14.406 3.709 -5.432 1.00 90.00 110 ASN A CA 1
ATOM 859 C C . ASN A 1 110 ? -15.842 3.308 -5.805 1.00 90.00 110 ASN A C 1
ATOM 861 O O . ASN A 1 110 ? -16.552 4.089 -6.437 1.00 90.00 110 ASN A O 1
ATOM 865 N N . ALA A 1 111 ? -16.290 2.115 -5.406 1.00 90.38 111 ALA A N 1
ATOM 866 C CA . ALA A 1 111 ? -17.663 1.679 -5.643 1.00 90.38 111 ALA A CA 1
ATOM 867 C C . ALA A 1 111 ? -18.687 2.547 -4.888 1.00 90.38 111 ALA A C 1
ATOM 869 O O . ALA A 1 111 ? -19.733 2.877 -5.447 1.00 90.38 111 ALA A O 1
ATOM 870 N N . GLU A 1 112 ? -18.392 2.946 -3.649 1.00 88.75 112 GLU A N 1
ATOM 871 C CA . GLU A 1 112 ? -19.210 3.878 -2.859 1.00 88.75 112 GLU A CA 1
ATOM 872 C C . GLU A 1 112 ? -19.287 5.263 -3.523 1.00 88.75 112 GLU A C 1
ATOM 874 O O . GLU A 1 112 ? -20.387 5.767 -3.752 1.00 88.75 112 GLU A O 1
ATOM 879 N N . THR A 1 113 ? -18.152 5.834 -3.942 1.00 85.56 113 THR A N 1
ATOM 880 C CA . THR A 1 113 ? -18.090 7.111 -4.676 1.00 85.56 113 THR A CA 1
ATOM 881 C C . THR A 1 113 ? -18.943 7.081 -5.949 1.00 85.56 113 THR A C 1
ATOM 883 O O . THR A 1 113 ? -19.696 8.017 -6.221 1.00 85.56 113 THR A O 1
ATOM 886 N N . LEU A 1 114 ? -18.883 5.985 -6.713 1.00 85.06 114 LEU A N 1
ATOM 887 C CA . LEU A 1 114 ? -19.694 5.811 -7.922 1.00 85.06 114 LEU A CA 1
ATOM 888 C C . LEU A 1 114 ? -21.194 5.718 -7.621 1.00 85.06 114 LEU A C 1
ATOM 890 O O . LEU A 1 114 ? -22.000 6.223 -8.401 1.00 85.06 114 LEU A O 1
ATOM 894 N N . LYS A 1 115 ? -21.588 5.077 -6.514 1.00 86.38 115 LYS A N 1
ATOM 895 C CA . LYS A 1 115 ? -22.996 5.021 -6.089 1.00 86.38 115 LYS A CA 1
ATOM 896 C C . LYS A 1 115 ? -23.516 6.410 -5.719 1.00 86.38 115 LYS A C 1
ATOM 898 O O . LYS A 1 115 ? -24.577 6.786 -6.205 1.00 86.38 115 LYS A O 1
ATOM 903 N N . ILE A 1 116 ? -22.750 7.178 -4.942 1.00 83.38 116 ILE A N 1
ATOM 904 C CA . ILE A 1 116 ? -23.119 8.540 -4.518 1.00 83.38 116 ILE A CA 1
ATOM 905 C C . ILE A 1 116 ? -23.317 9.452 -5.734 1.00 83.38 116 ILE A C 1
ATOM 907 O O . ILE A 1 116 ? -24.325 10.149 -5.831 1.00 83.38 116 ILE A O 1
ATOM 911 N N . ALA A 1 117 ? -22.399 9.404 -6.702 1.00 78.31 117 ALA A N 1
ATOM 912 C CA . ALA A 1 117 ? -22.508 10.216 -7.910 1.00 78.31 117 ALA A CA 1
ATOM 913 C C . ALA A 1 117 ? -23.706 9.840 -8.792 1.00 78.31 117 ALA A C 1
ATOM 915 O O . ALA A 1 117 ? -24.319 10.719 -9.387 1.00 78.31 117 ALA A O 1
ATOM 916 N N . LYS A 1 118 ? -24.079 8.554 -8.850 1.00 77.75 118 LYS A N 1
ATOM 917 C CA . LYS A 1 118 ? -25.288 8.106 -9.561 1.00 77.75 118 LYS A CA 1
ATOM 918 C C . LYS A 1 118 ? -26.588 8.514 -8.869 1.00 77.75 118 LYS A C 1
ATOM 920 O O . LYS A 1 118 ? -27.594 8.622 -9.548 1.00 77.75 118 LYS A O 1
ATOM 925 N N . GLN A 1 119 ? -26.580 8.684 -7.548 1.00 72.44 119 GLN A N 1
ATOM 926 C CA . GLN A 1 119 ? -27.748 9.116 -6.766 1.00 72.44 119 GLN A CA 1
ATOM 927 C C . GLN A 1 119 ? -27.916 10.641 -6.728 1.00 72.44 119 GLN A C 1
ATOM 929 O O . GLN A 1 119 ? -28.962 11.125 -6.310 1.00 72.44 119 GLN A O 1
ATOM 934 N N . SER A 1 120 ? -26.877 11.380 -7.120 1.00 61.78 120 SER A N 1
ATOM 935 C CA . SER A 1 120 ? -26.846 12.847 -7.128 1.00 61.78 120 SER A CA 1
ATOM 936 C C . SER A 1 120 ? -27.147 13.452 -8.513 1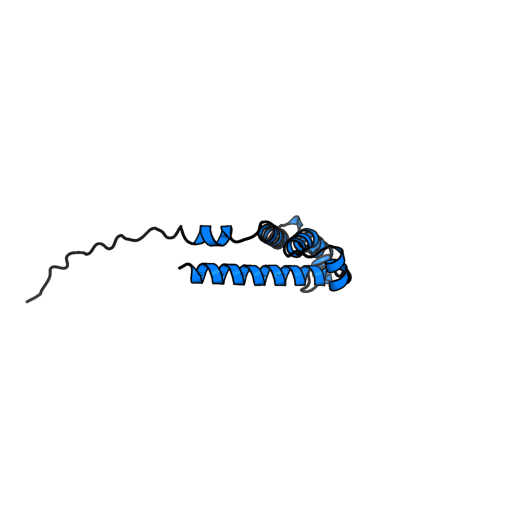.00 61.78 120 SER A C 1
ATOM 938 O O . SER A 1 120 ? -27.105 14.672 -8.648 1.00 61.78 120 SER A O 1
ATOM 940 N N . ASN A 1 121 ? -27.421 12.607 -9.519 1.00 53.53 121 ASN A N 1
ATOM 941 C CA . ASN A 1 121 ? -27.886 12.941 -10.876 1.00 53.53 121 ASN A CA 1
ATOM 942 C C . ASN A 1 121 ? -29.327 12.456 -11.059 1.00 53.53 121 ASN A C 1
ATOM 944 O O . ASN A 1 121 ? -30.028 13.050 -11.904 1.00 53.53 121 ASN A O 1
#